Protein AF-A0A6I0S8C3-F1 (afdb_monomer_lite)

Organism: Bacteroides thetaiotaomicron (NCBI:txid818)

Structure (mmCIF, N/CA/C/O backbone):
data_AF-A0A6I0S8C3-F1
#
_entry.id   AF-A0A6I0S8C3-F1
#
loop_
_atom_site.group_PDB
_atom_site.id
_atom_site.type_symbol
_atom_site.label_atom_id
_atom_site.label_alt_id
_atom_site.label_comp_id
_atom_site.label_asym_id
_atom_site.label_entity_id
_atom_site.label_seq_id
_atom_site.pdbx_PDB_ins_code
_atom_site.Cartn_x
_atom_site.Cartn_y
_atom_site.Cartn_z
_atom_site.occupancy
_atom_site.B_iso_or_equiv
_atom_site.auth_seq_id
_atom_site.auth_comp_id
_atom_site.auth_asym_id
_atom_site.auth_atom_id
_atom_site.pdbx_PDB_model_num
ATOM 1 N N . MET A 1 1 ? 29.044 -16.103 15.264 1.00 44.50 1 MET A N 1
ATOM 2 C CA . MET A 1 1 ? 27.690 -15.509 15.148 1.00 44.50 1 MET A CA 1
ATOM 3 C C . MET A 1 1 ? 27.775 -14.274 14.256 1.00 44.50 1 MET A C 1
ATOM 5 O O . MET A 1 1 ? 28.373 -13.287 14.665 1.00 44.50 1 MET A O 1
ATOM 9 N N . GLY A 1 2 ? 27.283 -14.343 13.015 1.00 56.06 2 GLY A N 1
ATOM 10 C CA . GLY A 1 2 ? 27.339 -13.214 12.077 1.00 56.06 2 GLY A CA 1
ATOM 11 C C . GLY A 1 2 ? 26.470 -12.047 12.553 1.00 56.06 2 GLY A C 1
ATOM 12 O O . GLY A 1 2 ? 25.324 -12.250 12.956 1.00 56.06 2 GLY A O 1
ATOM 13 N N . LYS A 1 3 ? 27.010 -10.824 12.538 1.00 57.28 3 LYS A N 1
ATOM 14 C CA . LYS A 1 3 ? 26.254 -9.606 12.865 1.00 57.28 3 LYS A CA 1
ATOM 15 C C . LYS A 1 3 ? 25.121 -9.454 11.841 1.00 57.28 3 LYS A C 1
ATOM 17 O O . LYS A 1 3 ? 25.398 -9.210 10.669 1.00 57.28 3 LYS A O 1
ATOM 22 N N . LYS A 1 4 ? 23.858 -9.603 12.261 1.00 63.00 4 LYS A N 1
ATOM 23 C CA . LYS A 1 4 ? 22.693 -9.337 11.398 1.00 63.00 4 LYS A CA 1
ATOM 24 C C . LYS A 1 4 ? 22.781 -7.892 10.894 1.00 63.00 4 LYS A C 1
ATOM 26 O O . LYS A 1 4 ? 22.799 -6.958 11.697 1.00 63.00 4 LYS A O 1
ATOM 31 N N . LYS A 1 5 ? 22.878 -7.714 9.574 1.00 67.00 5 LYS A N 1
ATOM 32 C CA . LYS A 1 5 ? 22.869 -6.399 8.918 1.00 67.00 5 LYS A CA 1
ATOM 33 C C . LYS A 1 5 ? 21.549 -5.712 9.292 1.00 67.00 5 LYS A C 1
ATOM 35 O O . LYS A 1 5 ? 20.484 -6.283 9.071 1.00 67.00 5 LYS A O 1
ATOM 40 N N . LYS A 1 6 ? 21.604 -4.527 9.908 1.00 67.69 6 LYS A N 1
ATOM 41 C CA . LYS A 1 6 ? 20.388 -3.754 10.205 1.00 67.69 6 LYS A CA 1
ATOM 42 C C . LYS A 1 6 ? 19.740 -3.363 8.879 1.00 67.69 6 LYS A C 1
ATOM 44 O O . LYS A 1 6 ? 20.360 -2.656 8.090 1.00 67.69 6 LYS A O 1
ATOM 49 N N . ILE A 1 7 ? 18.511 -3.817 8.653 1.00 76.31 7 ILE A N 1
ATOM 50 C CA . ILE A 1 7 ? 17.696 -3.351 7.532 1.00 76.31 7 ILE A CA 1
ATOM 51 C C . ILE A 1 7 ? 17.305 -1.906 7.848 1.00 76.31 7 ILE A C 1
ATOM 53 O O . ILE A 1 7 ? 16.640 -1.641 8.850 1.00 76.31 7 ILE A O 1
ATOM 57 N N . LEU A 1 8 ? 17.783 -0.963 7.038 1.00 82.25 8 LEU A N 1
ATOM 58 C CA . LEU A 1 8 ? 17.437 0.445 7.180 1.00 82.25 8 LEU A CA 1
ATOM 59 C C . LEU A 1 8 ? 16.088 0.680 6.499 1.00 82.25 8 LEU A C 1
ATOM 61 O O . LEU A 1 8 ? 15.993 0.600 5.280 1.00 82.25 8 LEU A O 1
ATOM 65 N N . THR A 1 9 ? 15.052 0.979 7.277 1.00 82.50 9 THR A N 1
ATOM 66 C CA . THR A 1 9 ? 13.721 1.295 6.745 1.00 82.50 9 THR A CA 1
ATOM 67 C C . THR A 1 9 ? 13.500 2.807 6.687 1.00 82.50 9 THR A C 1
ATOM 69 O O . THR A 1 9 ? 14.032 3.575 7.497 1.00 82.50 9 THR A O 1
ATOM 72 N N . LYS A 1 10 ? 12.712 3.260 5.707 1.00 85.69 10 LYS A N 1
ATOM 73 C CA . LYS A 1 10 ? 12.250 4.649 5.581 1.00 85.69 10 LYS A CA 1
ATOM 74 C C . LYS A 1 10 ? 10.727 4.672 5.642 1.00 85.69 10 LYS A C 1
ATOM 76 O O . LYS A 1 10 ? 10.070 3.781 5.116 1.00 85.69 10 LYS A O 1
ATOM 81 N N . LYS A 1 11 ? 10.166 5.685 6.307 1.00 84.38 11 LYS A N 1
ATOM 82 C CA . LYS A 1 11 ? 8.713 5.872 6.396 1.00 84.38 11 LYS A CA 1
ATOM 83 C C . LYS A 1 11 ? 8.223 6.677 5.197 1.00 84.38 11 LYS A C 1
ATOM 85 O O . LYS A 1 11 ? 8.726 7.773 4.960 1.00 84.38 11 LYS A O 1
ATOM 90 N N . VAL A 1 12 ? 7.221 6.152 4.501 1.00 82.25 12 VAL A N 1
ATOM 91 C CA . VAL A 1 12 ? 6.476 6.858 3.453 1.00 82.25 12 VAL A CA 1
ATOM 92 C C . VAL A 1 12 ? 5.176 7.367 4.074 1.00 82.25 12 VAL A C 1
ATOM 94 O O . VAL A 1 12 ? 4.419 6.586 4.645 1.00 82.25 12 VAL A O 1
ATOM 97 N N . TYR A 1 13 ? 4.936 8.679 4.023 1.00 78.25 13 TYR A N 1
ATOM 98 C CA . TYR A 1 13 ? 3.740 9.302 4.598 1.00 78.25 13 TYR A CA 1
ATOM 99 C C . TYR A 1 13 ? 2.779 9.739 3.493 1.00 78.25 13 TYR A C 1
ATOM 101 O O . TYR A 1 13 ? 3.169 10.489 2.601 1.00 78.25 13 TYR A O 1
ATOM 109 N N . SER A 1 14 ? 1.510 9.343 3.609 1.00 81.06 14 SER A N 1
ATOM 110 C CA . SER A 1 14 ? 0.411 9.851 2.783 1.00 81.06 14 SER A CA 1
ATOM 111 C C . SER A 1 14 ? -0.636 10.538 3.662 1.00 81.06 14 SER A C 1
ATOM 113 O O . SER A 1 14 ? -0.874 10.122 4.797 1.00 81.06 14 SER A O 1
ATOM 115 N N . ARG A 1 15 ? -1.238 11.622 3.160 1.00 84.56 15 ARG A N 1
ATOM 116 C CA . ARG A 1 15 ? -2.323 12.335 3.847 1.00 84.56 15 ARG A CA 1
ATOM 117 C C . ARG A 1 15 ? -3.655 11.886 3.268 1.00 84.56 15 ARG A C 1
ATOM 119 O O . ARG A 1 15 ? -3.902 12.093 2.086 1.00 84.56 15 ARG A O 1
ATOM 126 N N . ILE A 1 16 ? -4.525 11.357 4.119 1.00 87.75 16 ILE A N 1
ATOM 127 C CA . ILE A 1 16 ? -5.893 10.984 3.755 1.00 87.75 16 ILE A CA 1
ATOM 128 C C . ILE A 1 16 ? -6.888 11.588 4.747 1.00 87.75 16 ILE A C 1
ATOM 130 O O . ILE A 1 16 ? -6.514 11.979 5.855 1.00 87.75 16 ILE A O 1
ATOM 134 N N . THR A 1 17 ? -8.151 11.706 4.341 1.00 89.38 17 THR A N 1
ATOM 135 C CA . THR A 1 17 ? -9.220 12.183 5.226 1.00 89.38 17 THR A CA 1
ATOM 136 C C . THR A 1 17 ? -9.523 11.145 6.317 1.00 89.38 17 THR A C 1
ATOM 138 O O . THR A 1 17 ? -9.315 9.949 6.092 1.00 89.38 17 THR A O 1
ATOM 141 N N . PRO A 1 18 ? -10.055 11.559 7.485 1.00 92.50 18 PRO A N 1
ATOM 142 C CA . PRO A 1 18 ? -10.475 10.620 8.530 1.00 92.50 18 PRO A CA 1
ATOM 143 C C . PRO A 1 18 ? -11.500 9.588 8.038 1.00 92.50 18 PRO A C 1
ATOM 145 O O . PRO A 1 18 ? -11.450 8.425 8.425 1.00 92.50 18 PRO A O 1
ATOM 148 N N . GLU A 1 19 ? -12.396 9.997 7.138 1.00 93.25 19 GLU A N 1
ATOM 149 C CA . GLU A 1 19 ? -13.382 9.114 6.513 1.00 93.25 19 GLU A CA 1
ATOM 150 C C . GLU A 1 19 ? -12.720 8.017 5.670 1.00 93.25 19 GLU A C 1
ATOM 152 O O . GLU A 1 19 ? -13.026 6.835 5.831 1.00 93.25 19 GLU A O 1
ATOM 157 N N . ASN A 1 20 ? -11.753 8.383 4.824 1.00 92.06 20 ASN A N 1
ATOM 158 C CA . ASN A 1 20 ? -11.012 7.411 4.023 1.00 92.06 20 ASN A CA 1
ATOM 159 C C . ASN A 1 20 ? -10.159 6.489 4.896 1.00 92.06 20 ASN A C 1
ATOM 161 O O . ASN A 1 20 ? -10.054 5.302 4.599 1.00 92.06 20 ASN A O 1
ATOM 165 N N . TYR A 1 21 ? -9.601 7.002 5.994 1.00 94.25 21 TYR A N 1
ATOM 166 C CA . TYR A 1 21 ? -8.881 6.170 6.954 1.00 94.25 21 TYR A CA 1
ATOM 167 C C . TYR A 1 21 ? -9.802 5.109 7.577 1.00 94.25 21 TYR A C 1
ATOM 169 O O . TYR A 1 21 ? -9.467 3.929 7.559 1.00 94.25 21 TYR A O 1
ATOM 177 N N . LYS A 1 22 ? -11.011 5.487 8.013 1.00 96.06 22 LYS A N 1
ATOM 178 C CA . LYS A 1 22 ? -11.998 4.540 8.559 1.00 96.06 22 LYS A CA 1
ATOM 179 C C . LYS A 1 22 ? -12.439 3.485 7.533 1.00 96.06 22 LYS A C 1
ATOM 181 O O . LYS A 1 22 ? -12.642 2.316 7.869 1.00 96.06 22 LYS A O 1
ATOM 186 N N . ARG A 1 23 ? -12.562 3.878 6.259 1.00 95.94 23 ARG A N 1
ATOM 187 C CA . ARG A 1 23 ? -12.809 2.935 5.155 1.00 95.94 23 ARG A CA 1
ATOM 188 C C . ARG A 1 23 ? -11.659 1.937 5.011 1.00 95.94 23 ARG A C 1
ATOM 190 O O . ARG A 1 23 ? -11.922 0.745 4.880 1.00 95.94 23 ARG A O 1
ATOM 197 N N . LEU A 1 24 ? -10.408 2.397 5.087 1.00 94.75 24 LEU A N 1
ATOM 198 C CA . LEU A 1 24 ? -9.233 1.521 5.045 1.00 94.75 24 LEU A CA 1
ATOM 199 C C . LEU A 1 24 ? -9.169 0.571 6.240 1.00 94.75 24 LEU A C 1
ATOM 201 O O . LEU A 1 24 ? -8.823 -0.585 6.042 1.00 94.75 24 LEU A O 1
ATOM 205 N N . GLU A 1 25 ? -9.539 1.004 7.446 1.00 95.81 25 GLU A N 1
ATOM 206 C CA . GLU A 1 25 ? -9.615 0.109 8.612 1.00 95.81 25 GLU A CA 1
ATOM 207 C C . GLU A 1 25 ? -10.630 -1.017 8.393 1.00 95.81 25 GLU A C 1
ATOM 209 O O . GLU A 1 25 ? -10.335 -2.183 8.638 1.00 95.81 25 GLU A O 1
ATOM 214 N N . THR A 1 26 ? -11.802 -0.684 7.846 1.00 96.62 26 THR A N 1
ATOM 215 C CA . THR A 1 26 ? -12.840 -1.678 7.530 1.00 96.62 26 THR A CA 1
ATOM 216 C C . THR A 1 26 ? -12.347 -2.692 6.493 1.00 96.62 26 THR A C 1
ATOM 218 O O . THR A 1 26 ? -12.576 -3.894 6.627 1.00 96.62 26 THR A O 1
ATOM 221 N N . ILE A 1 27 ? -11.643 -2.216 5.461 1.00 95.25 27 ILE A N 1
ATOM 222 C CA . ILE A 1 27 ? -11.019 -3.060 4.433 1.00 95.25 27 ILE A CA 1
ATOM 223 C C . ILE A 1 27 ? -9.925 -3.933 5.057 1.00 95.25 27 ILE A C 1
ATOM 225 O O . ILE A 1 27 ? -9.898 -5.134 4.799 1.00 95.25 27 ILE A O 1
ATOM 229 N N . ALA A 1 28 ? -9.071 -3.364 5.911 1.00 94.31 28 ALA A N 1
ATOM 230 C CA . ALA A 1 28 ? -8.000 -4.089 6.584 1.00 94.31 28 ALA A CA 1
ATOM 231 C C . ALA A 1 28 ? -8.555 -5.292 7.350 1.00 94.31 28 ALA A C 1
ATOM 233 O O . ALA A 1 28 ? -8.138 -6.421 7.106 1.00 94.31 28 ALA A O 1
ATOM 234 N N . SER A 1 29 ? -9.576 -5.069 8.183 1.00 94.81 29 SER A N 1
ATOM 235 C CA . SER A 1 29 ? -10.235 -6.144 8.927 1.00 94.81 29 SER A CA 1
ATOM 236 C C . SER A 1 29 ? -10.914 -7.166 8.015 1.00 94.81 29 SER A C 1
ATOM 238 O O . SER A 1 29 ? -10.822 -8.361 8.276 1.00 94.81 29 SER A O 1
ATOM 240 N N . LYS A 1 30 ? -11.571 -6.724 6.933 1.00 96.31 30 LYS A N 1
ATOM 241 C CA . LYS A 1 30 ? -12.273 -7.620 5.999 1.00 96.31 30 LYS A CA 1
ATOM 242 C C . LYS A 1 30 ? -11.329 -8.598 5.291 1.00 96.31 30 LYS A C 1
ATOM 244 O O . LYS A 1 30 ? -11.709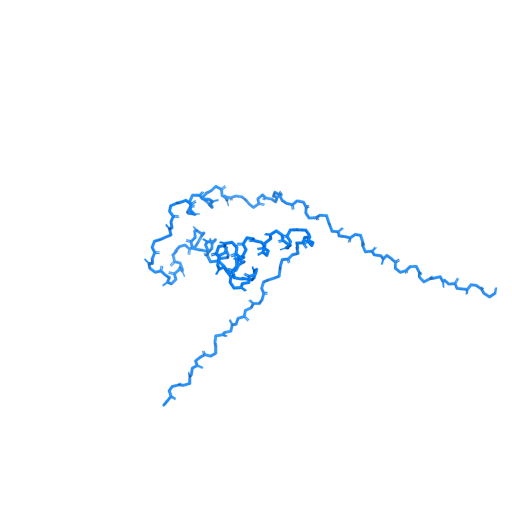 -9.745 5.082 1.00 96.31 30 LYS A O 1
ATOM 249 N N . TYR A 1 31 ? -10.140 -8.143 4.903 1.00 93.62 31 TYR A N 1
ATOM 250 C CA . TYR A 1 31 ? -9.177 -8.937 4.130 1.00 93.62 31 TYR A CA 1
ATOM 251 C C . TYR A 1 31 ? -8.028 -9.507 4.977 1.00 93.62 31 TYR A C 1
ATOM 253 O O . TYR A 1 31 ? -7.114 -10.112 4.429 1.00 93.62 31 TYR A O 1
ATOM 261 N N . GLY A 1 32 ? -8.077 -9.346 6.303 1.00 92.12 32 GLY A N 1
ATOM 262 C CA . GLY A 1 32 ? -7.105 -9.946 7.221 1.00 92.12 32 GLY A CA 1
ATOM 263 C C . GLY A 1 32 ? -5.764 -9.214 7.317 1.00 92.12 32 GLY A C 1
ATOM 264 O O . GLY A 1 32 ? -4.785 -9.810 7.753 1.00 92.12 32 GLY A O 1
ATOM 265 N N . PHE A 1 33 ? -5.705 -7.934 6.946 1.00 93.12 33 PHE A N 1
ATOM 266 C CA . PHE A 1 33 ? -4.528 -7.104 7.193 1.00 93.12 33 PHE A CA 1
ATOM 267 C C . PHE A 1 33 ? -4.437 -6.731 8.676 1.00 93.12 33 PHE A C 1
ATOM 269 O O . PHE A 1 33 ? -5.422 -6.336 9.302 1.00 93.12 33 PHE A O 1
ATOM 276 N N . ASN A 1 34 ? -3.226 -6.764 9.223 1.00 90.50 34 ASN A N 1
ATOM 277 C CA . ASN A 1 34 ? -2.933 -6.393 10.604 1.00 90.50 34 ASN A CA 1
ATOM 278 C C . ASN A 1 34 ? -3.072 -4.883 10.836 1.00 90.50 34 ASN A C 1
ATOM 280 O O . ASN A 1 34 ? -3.290 -4.437 11.962 1.00 90.50 34 ASN A O 1
ATOM 284 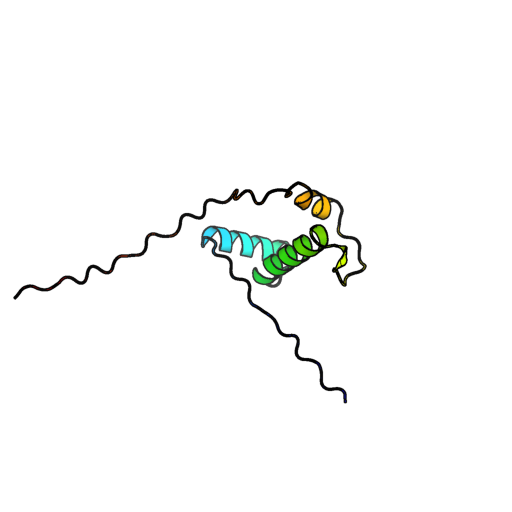N N . SER A 1 35 ? -2.892 -4.070 9.788 1.00 91.12 35 SER A N 1
ATOM 285 C CA . SER A 1 35 ? -3.020 -2.614 9.875 1.00 91.12 35 SER A CA 1
ATOM 286 C C . SER A 1 35 ? -3.226 -1.949 8.514 1.00 91.12 35 SER A C 1
ATOM 288 O O . SER A 1 35 ? -2.889 -2.503 7.470 1.00 91.12 35 SER A O 1
ATOM 290 N N . VAL A 1 36 ? -3.670 -0.688 8.531 1.00 91.50 36 VAL A N 1
ATOM 291 C CA . VAL A 1 36 ? -3.696 0.178 7.337 1.00 91.50 36 VAL A CA 1
ATOM 292 C C . VAL A 1 36 ? -2.296 0.342 6.725 1.00 91.50 36 VAL A C 1
ATOM 294 O O . VAL A 1 36 ? -2.161 0.476 5.511 1.00 91.50 36 VAL A O 1
ATOM 297 N N . TYR A 1 37 ? -1.237 0.286 7.540 1.00 89.19 37 TYR A N 1
ATOM 298 C CA . TYR A 1 37 ? 0.141 0.354 7.048 1.00 89.19 37 TYR A CA 1
ATOM 299 C C . TYR A 1 37 ? 0.504 -0.835 6.157 1.00 89.19 37 TYR A C 1
ATOM 301 O O . TYR A 1 37 ? 1.234 -0.648 5.189 1.00 89.19 37 TYR A O 1
ATOM 309 N N . GLU A 1 38 ? -0.018 -2.026 6.449 1.00 89.00 38 GLU A N 1
ATOM 310 C CA . GLU A 1 38 ? 0.246 -3.233 5.661 1.00 89.00 38 GLU A CA 1
ATOM 311 C C . GLU A 1 38 ? -0.397 -3.144 4.273 1.00 89.00 38 GLU A C 1
ATOM 313 O O . GLU A 1 38 ? 0.222 -3.526 3.285 1.00 89.00 38 GLU A O 1
ATOM 318 N N . ILE A 1 39 ? -1.579 -2.524 4.178 1.00 90.88 39 ILE A N 1
ATOM 319 C CA . ILE A 1 39 ? -2.205 -2.196 2.889 1.00 90.88 39 ILE A CA 1
ATOM 320 C C . ILE A 1 39 ? -1.290 -1.268 2.084 1.00 90.88 39 ILE A C 1
ATOM 322 O O . ILE A 1 39 ? -1.008 -1.528 0.919 1.00 90.88 39 ILE A O 1
ATOM 326 N N . VAL A 1 40 ? -0.788 -0.192 2.700 1.00 89.50 40 VAL A N 1
ATOM 327 C CA . VAL A 1 40 ? 0.104 0.760 2.017 1.00 89.50 40 VAL A CA 1
ATOM 328 C C . VAL A 1 40 ? 1.407 0.087 1.583 1.00 89.50 40 VAL A C 1
ATOM 330 O O . VAL A 1 40 ? 1.867 0.323 0.470 1.00 89.50 40 VAL A O 1
ATOM 333 N N . GLN A 1 41 ? 1.991 -0.767 2.427 1.00 87.69 41 GLN A N 1
ATOM 334 C CA . GLN A 1 41 ? 3.171 -1.553 2.067 1.00 87.69 41 GLN A CA 1
ATOM 335 C C . GLN A 1 41 ? 2.875 -2.471 0.881 1.00 87.69 41 GLN A C 1
ATOM 337 O O . GLN A 1 41 ? 3.614 -2.430 -0.096 1.00 87.69 41 GLN A O 1
ATOM 342 N N . SER A 1 42 ? 1.779 -3.230 0.925 1.00 88.50 42 SER A N 1
ATOM 343 C CA . SER A 1 42 ? 1.362 -4.116 -0.164 1.00 88.50 42 SER A CA 1
ATOM 344 C C . SER A 1 42 ? 1.198 -3.359 -1.485 1.00 88.50 42 SER A C 1
ATOM 346 O O . SER A 1 42 ? 1.740 -3.794 -2.497 1.00 88.50 42 SER A O 1
ATOM 348 N N . LEU A 1 43 ? 0.558 -2.185 -1.468 1.00 88.44 43 LEU A N 1
ATOM 349 C CA . LEU A 1 43 ? 0.406 -1.338 -2.655 1.00 88.44 43 LEU A CA 1
ATOM 350 C C . LEU A 1 43 ? 1.751 -0.838 -3.198 1.00 88.44 43 LEU A C 1
ATOM 352 O O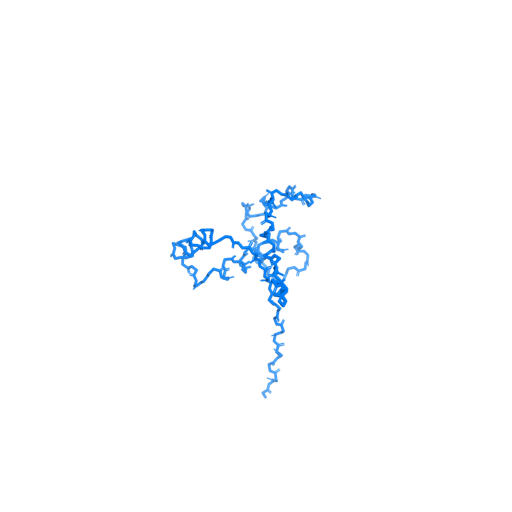 . LEU A 1 43 ? 1.965 -0.880 -4.404 1.00 88.44 43 LEU A O 1
ATOM 356 N N . ILE A 1 44 ? 2.664 -0.394 -2.325 1.00 88.81 44 ILE A N 1
ATOM 357 C CA . ILE A 1 44 ? 4.015 0.032 -2.730 1.00 88.81 44 ILE A CA 1
ATOM 358 C C . ILE A 1 44 ? 4.778 -1.137 -3.355 1.00 88.81 44 ILE A C 1
ATOM 360 O O . ILE A 1 44 ? 5.412 -0.959 -4.389 1.00 88.81 44 ILE A O 1
ATOM 364 N N . HIS A 1 45 ? 4.706 -2.325 -2.749 1.00 87.06 45 HIS A N 1
ATOM 365 C CA . HIS A 1 45 ? 5.328 -3.525 -3.295 1.00 87.06 45 HIS A CA 1
ATOM 366 C C . HIS A 1 45 ? 4.741 -3.856 -4.668 1.00 87.06 45 HIS A C 1
ATOM 368 O O . HIS A 1 45 ? 5.495 -3.930 -5.626 1.00 87.06 45 HIS A O 1
ATOM 374 N N . CYS A 1 46 ? 3.417 -3.960 -4.804 1.00 87.44 46 CYS A N 1
ATOM 375 C CA . CYS A 1 46 ? 2.774 -4.240 -6.092 1.00 87.44 46 CYS A CA 1
ATOM 376 C C . CYS A 1 46 ? 3.174 -3.229 -7.175 1.00 87.44 46 CYS A C 1
ATOM 378 O O . CYS A 1 46 ? 3.503 -3.631 -8.285 1.00 87.44 46 CYS A O 1
ATOM 380 N N . PHE A 1 47 ? 3.202 -1.937 -6.832 1.00 87.38 47 PHE A N 1
ATOM 381 C CA . PHE A 1 47 ? 3.613 -0.882 -7.752 1.00 87.38 47 PHE A CA 1
ATOM 382 C C . PHE A 1 47 ? 5.057 -1.067 -8.230 1.00 87.38 47 PHE A C 1
ATOM 384 O O . PHE A 1 47 ? 5.286 -1.087 -9.431 1.00 87.38 47 PHE A O 1
ATOM 391 N N . LEU A 1 48 ? 6.014 -1.266 -7.313 1.00 87.06 48 LEU A N 1
ATOM 392 C CA . LEU A 1 48 ? 7.424 -1.472 -7.671 1.00 87.06 48 LEU A CA 1
ATOM 393 C C . LEU A 1 48 ? 7.619 -2.707 -8.553 1.00 87.0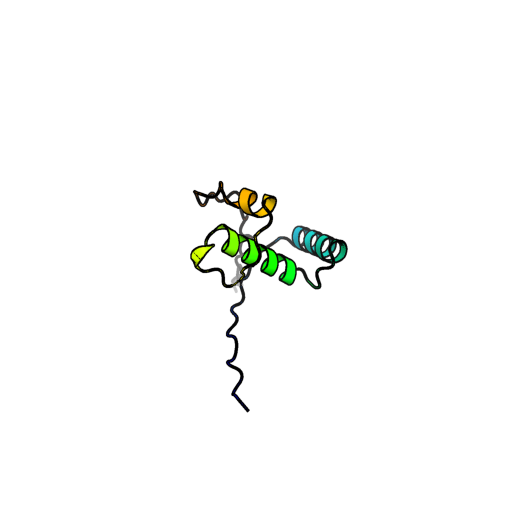6 48 LEU A C 1
ATOM 395 O O . LEU A 1 48 ? 8.369 -2.648 -9.518 1.00 87.06 48 LEU A O 1
ATOM 399 N N . ARG A 1 49 ? 6.914 -3.800 -8.247 1.00 85.50 49 ARG A N 1
ATOM 400 C CA . ARG A 1 49 ? 6.994 -5.050 -9.012 1.00 85.50 49 ARG A CA 1
ATOM 401 C C . ARG A 1 49 ? 6.459 -4.900 -10.437 1.00 85.50 49 ARG A C 1
ATOM 403 O O . ARG A 1 49 ? 6.996 -5.515 -11.348 1.00 85.50 49 ARG A O 1
ATOM 410 N N . ALA A 1 50 ? 5.419 -4.088 -10.624 1.00 84.25 50 ALA A N 1
ATOM 411 C CA . ALA A 1 50 ? 4.868 -3.800 -11.945 1.00 84.25 50 ALA A CA 1
ATOM 412 C C . ALA A 1 50 ? 5.713 -2.772 -12.721 1.00 84.25 50 ALA A C 1
ATOM 414 O O . ALA A 1 50 ? 5.899 -2.915 -13.923 1.00 84.25 50 ALA A O 1
ATOM 415 N N . SER A 1 51 ? 6.237 -1.738 -12.050 1.00 84.62 51 SER A N 1
ATOM 416 C CA . SER A 1 51 ? 6.949 -0.630 -12.704 1.00 84.62 51 SER A CA 1
ATOM 417 C C . SER A 1 51 ? 8.447 -0.865 -12.914 1.00 84.62 51 SER A C 1
ATOM 419 O O . SER A 1 51 ? 9.051 -0.211 -13.758 1.00 84.62 51 SER A O 1
ATOM 421 N N . ASP A 1 52 ? 9.064 -1.721 -12.097 1.00 85.25 52 ASP A N 1
ATOM 422 C CA . ASP A 1 52 ? 10.506 -1.993 -12.087 1.00 85.25 52 ASP A CA 1
ATOM 423 C C . ASP A 1 52 ? 10.791 -3.497 -11.869 1.00 85.25 52 ASP A C 1
ATOM 425 O O . ASP A 1 52 ? 11.405 -3.891 -10.871 1.00 85.25 52 ASP A O 1
ATOM 429 N N . PRO A 1 53 ? 10.316 -4.371 -12.779 1.00 83.88 53 PRO A N 1
ATOM 430 C CA . PRO A 1 53 ? 10.444 -5.819 -12.624 1.00 83.88 53 PRO A CA 1
ATOM 431 C C . PRO A 1 53 ? 11.900 -6.308 -12.689 1.00 83.88 53 PRO A C 1
ATOM 433 O O . PRO A 1 53 ? 12.226 -7.332 -12.096 1.00 83.88 53 PRO A O 1
ATOM 436 N N . GLU A 1 54 ? 12.797 -5.586 -13.373 1.00 84.56 54 GLU A N 1
ATOM 437 C CA . GLU A 1 54 ? 14.210 -5.975 -13.523 1.00 84.56 54 GLU A CA 1
ATOM 438 C C . GLU A 1 54 ? 14.988 -5.933 -12.198 1.00 84.56 54 GLU A C 1
ATOM 440 O O . GLU A 1 54 ? 15.951 -6.682 -12.019 1.00 84.56 54 GLU A O 1
ATOM 445 N N . ASN A 1 55 ? 14.569 -5.074 -11.263 1.00 84.00 55 ASN A N 1
ATOM 446 C CA . ASN A 1 55 ? 15.207 -4.901 -9.958 1.00 84.00 55 ASN A CA 1
ATOM 447 C C . ASN A 1 55 ? 14.441 -5.585 -8.809 1.00 84.00 55 ASN A C 1
ATOM 449 O O . ASN A 1 55 ? 14.827 -5.433 -7.643 1.00 84.00 55 ASN A O 1
ATOM 453 N N . ASP A 1 56 ? 13.373 -6.336 -9.100 1.00 82.81 56 ASP A N 1
ATOM 454 C CA . ASP A 1 56 ? 12.586 -7.039 -8.086 1.00 82.81 56 ASP A CA 1
ATOM 455 C C . ASP A 1 56 ? 13.322 -8.301 -7.582 1.00 82.81 56 ASP A C 1
ATOM 457 O O . ASP A 1 56 ? 13.609 -9.216 -8.356 1.00 82.81 56 ASP A O 1
ATOM 461 N N . PRO A 1 57 ? 13.638 -8.407 -6.276 1.00 79.62 57 PRO A N 1
ATOM 462 C CA . PRO A 1 57 ? 14.249 -9.610 -5.715 1.00 79.62 57 PRO A CA 1
ATOM 463 C C . PRO A 1 57 ? 13.281 -10.802 -5.598 1.00 79.62 57 PRO A C 1
ATOM 465 O O . PRO A 1 57 ? 13.734 -11.902 -5.268 1.00 79.62 57 PRO A O 1
ATOM 468 N N . GLN A 1 58 ? 11.967 -10.612 -5.781 1.00 78.06 58 GLN A N 1
ATOM 469 C CA . GLN A 1 58 ? 10.984 -11.696 -5.721 1.00 78.06 58 GLN A CA 1
ATOM 470 C C . GLN A 1 58 ? 10.858 -12.423 -7.064 1.00 78.06 58 GLN A C 1
ATOM 472 O O . GLN A 1 58 ? 10.623 -11.822 -8.102 1.00 78.06 58 GLN A O 1
ATOM 477 N N . THR A 1 59 ? 10.943 -13.753 -7.024 1.00 68.88 59 THR A N 1
ATOM 478 C CA . THR A 1 59 ? 10.805 -14.626 -8.203 1.00 68.88 59 THR A CA 1
ATOM 479 C C . THR A 1 59 ? 9.372 -15.082 -8.482 1.00 68.88 59 THR A C 1
ATOM 481 O O . THR A 1 59 ? 9.115 -15.696 -9.515 1.00 68.88 59 THR A O 1
ATOM 484 N N . GLU A 1 60 ? 8.439 -14.836 -7.561 1.00 78.44 60 GLU A N 1
ATOM 485 C CA . GLU A 1 60 ? 7.020 -15.155 -7.750 1.00 78.44 60 GLU A CA 1
ATOM 486 C C . GLU A 1 60 ? 6.432 -14.272 -8.854 1.00 78.44 60 GLU A C 1
ATOM 488 O O . GLU A 1 60 ? 6.779 -13.106 -8.930 1.00 78.44 60 GLU A O 1
ATOM 493 N N . VAL A 1 61 ? 5.537 -14.770 -9.704 1.00 73.75 61 VAL A N 1
ATOM 494 C CA . VAL A 1 61 ? 4.935 -13.944 -10.767 1.00 73.75 61 VAL A CA 1
ATOM 495 C C . VAL A 1 61 ? 3.860 -13.033 -10.163 1.00 73.75 61 VAL A C 1
ATOM 497 O O . VAL A 1 61 ? 3.075 -13.471 -9.322 1.00 73.75 61 VAL A O 1
ATOM 500 N N . LEU A 1 62 ? 3.833 -11.753 -10.548 1.00 77.19 62 LEU A N 1
ATOM 501 C CA . LEU A 1 62 ? 2.776 -10.833 -10.123 1.00 77.19 62 LEU A CA 1
ATOM 502 C C . LEU A 1 62 ? 1.441 -11.266 -10.764 1.00 77.19 62 LEU A C 1
ATOM 504 O O . LEU A 1 62 ? 1.431 -11.609 -11.945 1.00 77.19 62 LEU A O 1
ATOM 508 N N . PRO A 1 63 ? 0.310 -11.280 -10.036 1.00 82.56 63 PRO A N 1
ATOM 509 C CA . PRO A 1 63 ? -0.978 -11.604 -10.642 1.00 82.56 63 PRO A CA 1
ATOM 510 C C . PRO A 1 63 ? -1.298 -10.666 -11.814 1.00 82.56 63 PRO A C 1
ATOM 512 O O . PRO A 1 63 ? -1.150 -9.450 -11.678 1.00 82.56 63 PRO A O 1
ATOM 515 N N . TYR A 1 64 ? -1.783 -11.226 -12.926 1.00 77.62 64 TYR A N 1
ATOM 516 C CA . TYR A 1 64 ? -2.055 -10.500 -14.176 1.00 77.62 64 TYR A CA 1
ATOM 517 C C . TYR A 1 64 ? -2.929 -9.250 -13.984 1.00 77.62 64 TYR A C 1
ATOM 519 O O . TYR A 1 64 ? -2.658 -8.204 -14.569 1.00 77.62 64 TYR A O 1
ATOM 527 N N . ASP A 1 65 ? -3.939 -9.326 -13.111 1.00 78.00 65 ASP A N 1
ATOM 528 C CA . ASP A 1 65 ? -4.819 -8.191 -12.812 1.00 78.00 65 ASP A CA 1
ATOM 529 C C . ASP A 1 65 ? -4.042 -7.001 -12.230 1.00 78.00 65 ASP A C 1
ATOM 531 O O . ASP A 1 65 ? -4.306 -5.852 -12.572 1.00 78.00 65 ASP A O 1
ATOM 535 N N . ILE A 1 66 ? -3.054 -7.270 -11.373 1.00 78.62 66 ILE A N 1
ATOM 536 C CA . ILE A 1 66 ? -2.222 -6.239 -10.743 1.00 78.62 66 ILE A CA 1
ATOM 537 C C . ILE A 1 66 ? -1.216 -5.678 -11.747 1.00 78.62 66 ILE A C 1
ATOM 539 O O . ILE A 1 66 ? -0.991 -4.474 -11.763 1.00 78.62 66 ILE A O 1
ATOM 543 N N . GLU A 1 67 ? -0.642 -6.525 -12.599 1.00 76.25 67 GLU A N 1
ATOM 544 C CA . GLU A 1 67 ? 0.241 -6.095 -13.690 1.00 76.25 67 GLU A CA 1
ATOM 545 C C . GLU A 1 67 ? -0.491 -5.128 -14.638 1.00 76.25 67 GLU A C 1
ATOM 547 O O . GLU A 1 67 ? -0.024 -4.018 -14.896 1.00 76.25 67 GLU A O 1
ATOM 552 N N . CYS A 1 68 ? -1.706 -5.485 -15.062 1.00 78.44 68 CYS A N 1
ATOM 553 C CA . CYS A 1 68 ? -2.511 -4.647 -15.948 1.00 78.44 68 CYS A CA 1
ATOM 554 C C . CYS A 1 68 ? -2.936 -3.317 -15.313 1.00 78.44 68 CYS A C 1
ATOM 556 O O . CYS A 1 68 ? -3.021 -2.320 -16.025 1.00 78.44 68 CYS A O 1
ATOM 558 N N . MET A 1 69 ? -3.159 -3.267 -13.993 1.00 75.12 69 MET A N 1
ATOM 559 C CA . MET A 1 69 ? -3.549 -2.034 -13.292 1.00 75.12 69 MET A CA 1
ATOM 560 C C . MET A 1 69 ? -2.535 -0.891 -13.438 1.00 75.12 69 MET A C 1
ATOM 562 O O . MET A 1 69 ? -2.923 0.270 -13.314 1.00 75.12 69 MET A O 1
ATOM 566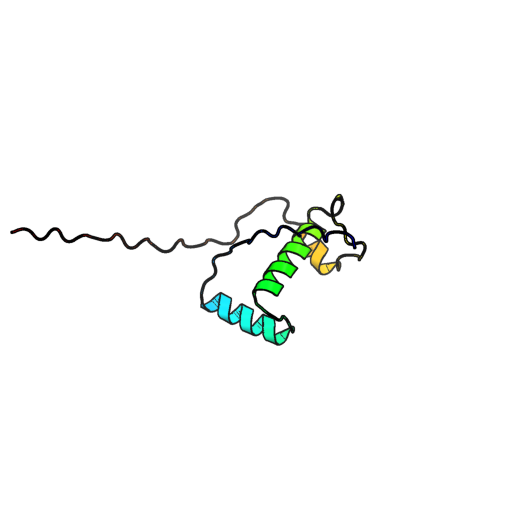 N N . PHE A 1 70 ? -1.255 -1.199 -13.667 1.00 73.06 70 PHE A N 1
ATOM 567 C CA . PHE A 1 70 ? -0.192 -0.193 -13.745 1.00 73.06 70 PHE A CA 1
ATOM 568 C C . PHE A 1 70 ? 0.376 0.001 -15.163 1.00 73.06 70 PHE A C 1
ATOM 570 O O . PHE A 1 70 ? 1.119 0.957 -15.375 1.00 73.06 70 PHE A O 1
ATOM 577 N N . ASN A 1 71 ? -0.014 -0.831 -16.139 1.00 67.75 71 ASN A N 1
ATOM 578 C CA . ASN A 1 71 ? 0.485 -0.774 -17.522 1.00 67.75 71 ASN A CA 1
ATOM 579 C C . ASN A 1 71 ? 0.129 0.526 -18.268 1.00 67.75 71 ASN A C 1
ATOM 581 O O . ASN A 1 71 ? 0.854 0.927 -19.175 1.00 67.75 71 ASN A O 1
ATOM 585 N N . GLU A 1 72 ? -0.960 1.201 -17.892 1.00 65.00 72 GLU A N 1
ATOM 586 C CA . GLU A 1 72 ? -1.424 2.433 -18.552 1.00 65.00 72 GLU A CA 1
ATOM 587 C C . GLU A 1 72 ? -0.866 3.725 -17.918 1.00 65.00 72 GLU A C 1
ATOM 589 O O . GLU A 1 72 ? -1.106 4.818 -18.425 1.00 65.00 72 GLU A O 1
ATOM 594 N N . LEU A 1 73 ? -0.080 3.639 -16.836 1.00 60.41 73 LEU A N 1
ATOM 595 C CA . LEU A 1 73 ? 0.478 4.805 -16.130 1.00 60.41 73 LEU A CA 1
ATOM 596 C C . LEU A 1 73 ? 1.750 5.361 -16.799 1.00 60.41 73 LEU A C 1
ATOM 598 O O . LEU A 1 73 ? 2.723 5.691 -16.117 1.00 60.41 73 LEU A O 1
ATOM 602 N N . SER A 1 74 ? 1.767 5.478 -18.133 1.00 57.12 74 SER A N 1
ATOM 603 C CA . SER A 1 74 ? 2.915 6.050 -18.857 1.00 57.12 74 SER A CA 1
ATOM 604 C C . SER A 1 74 ? 3.130 7.536 -18.550 1.00 57.12 74 SER A C 1
ATOM 606 O O . SER A 1 74 ? 4.219 8.061 -18.776 1.00 57.12 74 SER A O 1
ATOM 608 N N . GLU A 1 75 ? 2.116 8.219 -18.010 1.00 59.47 75 GLU A N 1
ATOM 609 C CA . GLU A 1 75 ? 2.178 9.621 -17.611 1.00 59.47 75 GLU A CA 1
ATOM 610 C C . GLU A 1 75 ? 1.700 9.796 -16.164 1.00 59.47 75 GLU A C 1
ATOM 612 O O . GLU A 1 75 ? 0.714 9.204 -15.727 1.00 59.47 75 GLU A O 1
ATOM 617 N N . ALA A 1 76 ? 2.414 10.619 -15.391 1.00 57.09 76 ALA A N 1
ATOM 618 C CA . ALA A 1 76 ? 2.072 10.928 -14.005 1.00 57.09 76 ALA A CA 1
ATOM 619 C C . ALA A 1 76 ? 0.869 11.887 -13.935 1.00 57.09 76 ALA A C 1
ATOM 621 O O . ALA A 1 76 ? 0.996 13.037 -13.503 1.00 57.09 76 ALA A O 1
ATOM 622 N N . GLU A 1 77 ? -0.305 11.435 -14.368 1.00 58.56 77 GLU A N 1
ATOM 623 C CA . GLU A 1 77 ? -1.528 12.221 -14.290 1.00 58.56 77 GLU A CA 1
ATOM 624 C C . GLU A 1 77 ? -2.064 12.221 -12.847 1.00 58.56 77 GLU A C 1
ATOM 626 O O . GLU A 1 77 ? -2.377 11.198 -12.231 1.00 58.56 77 GLU A O 1
ATOM 631 N N . LYS A 1 78 ? -2.124 13.409 -12.238 1.00 55.47 78 LYS A N 1
ATOM 632 C CA . LYS A 1 78 ? -2.647 13.590 -10.877 1.00 55.47 78 LYS A CA 1
ATOM 633 C C . LYS A 1 78 ? -4.175 13.524 -10.899 1.00 55.47 78 LYS A C 1
ATOM 635 O O . LYS A 1 78 ? -4.840 14.552 -10.894 1.00 55.47 78 LYS A O 1
ATOM 640 N N . HIS A 1 79 ? -4.741 12.326 -10.812 1.00 57.62 79 HIS A N 1
ATOM 641 C CA . HIS A 1 79 ? -6.197 12.150 -10.702 1.00 57.62 79 HIS A CA 1
ATOM 642 C C . HIS A 1 79 ? -6.775 12.458 -9.305 1.00 57.62 79 HIS A C 1
ATOM 644 O O . HIS A 1 79 ? -7.966 12.268 -9.068 1.00 57.62 79 HIS A O 1
ATOM 650 N N . VAL A 1 80 ? -5.956 12.925 -8.350 1.00 58.22 80 VAL A N 1
ATOM 651 C CA . VAL A 1 80 ? -6.401 13.249 -6.985 1.00 58.22 80 VAL A CA 1
ATOM 652 C C . VAL A 1 80 ? -6.069 14.700 -6.648 1.00 58.22 80 VAL A C 1
ATOM 654 O O . VAL A 1 80 ? -4.938 15.039 -6.282 1.00 58.22 80 VAL A O 1
ATOM 657 N N . GLU A 1 81 ? -7.079 15.566 -6.713 1.00 58.06 81 GLU A N 1
ATOM 658 C CA . GLU A 1 81 ? -7.000 16.921 -6.171 1.00 58.06 81 GLU A CA 1
ATOM 659 C C . GLU A 1 81 ? -7.015 16.871 -4.639 1.00 58.06 81 GLU A C 1
ATOM 661 O O . GLU A 1 81 ? -8.055 16.822 -3.981 1.00 58.06 81 GLU A O 1
ATOM 666 N N . PHE A 1 82 ? -5.830 16.882 -4.029 1.00 59.03 82 PHE A N 1
ATOM 667 C CA . PHE A 1 82 ? -5.740 17.072 -2.587 1.00 59.03 82 PHE A CA 1
ATOM 668 C C . PHE A 1 82 ? -5.970 18.548 -2.249 1.00 59.03 82 PHE A C 1
ATOM 670 O O . PHE A 1 82 ? -5.057 19.374 -2.355 1.00 59.03 82 PHE A O 1
ATOM 677 N N . ASN A 1 83 ? -7.177 18.876 -1.783 1.00 63.91 83 ASN A N 1
ATOM 678 C CA . ASN A 1 83 ? -7.470 20.177 -1.192 1.00 63.91 83 ASN A CA 1
ATOM 679 C C . ASN A 1 83 ? -6.609 20.376 0.063 1.00 63.91 83 ASN A C 1
ATOM 681 O O . ASN A 1 83 ? -6.909 19.863 1.143 1.00 63.91 83 ASN A O 1
ATOM 685 N N . LYS A 1 84 ? -5.502 21.118 -0.077 1.00 60.81 84 LYS A N 1
ATOM 686 C CA . LYS A 1 84 ? -4.638 21.468 1.055 1.00 60.81 84 LYS A CA 1
ATOM 687 C C . LYS A 1 84 ? -5.488 22.226 2.085 1.00 60.81 84 LYS A C 1
ATOM 689 O O . LYS A 1 84 ? -6.040 23.271 1.735 1.00 60.81 84 LYS A O 1
ATOM 694 N N . PRO A 1 85 ? -5.592 21.759 3.343 1.00 64.19 85 PRO A N 1
ATOM 695 C CA . PRO A 1 85 ? -6.364 22.475 4.351 1.00 64.19 85 PRO A CA 1
ATOM 696 C C . PRO A 1 85 ? -5.821 23.901 4.501 1.00 64.19 85 PRO A C 1
ATOM 698 O O . PRO A 1 85 ? -4.607 24.092 4.640 1.00 64.19 85 PRO A O 1
ATOM 701 N N . LYS A 1 86 ? -6.712 24.906 4.448 1.00 66.62 86 LYS A N 1
ATOM 702 C CA . LYS A 1 86 ? -6.345 26.314 4.655 1.00 66.62 86 LYS A CA 1
ATOM 703 C C . LYS A 1 86 ? -5.631 26.430 6.001 1.00 66.62 86 LYS A C 1
ATOM 705 O O . LYS A 1 86 ? -6.190 26.087 7.042 1.00 66.62 86 LYS A O 1
ATOM 710 N N . ARG A 1 87 ? -4.382 26.903 5.980 1.00 63.75 87 ARG A N 1
ATOM 711 C CA . ARG A 1 87 ? -3.650 27.245 7.204 1.00 63.75 87 ARG A CA 1
ATOM 712 C C . ARG A 1 87 ? -4.487 28.269 7.971 1.00 63.75 87 ARG A C 1
ATOM 714 O O . ARG A 1 87 ? -4.849 29.296 7.404 1.00 63.75 87 ARG A O 1
ATOM 721 N N . ARG A 1 88 ? -4.794 28.008 9.246 1.00 61.69 88 ARG A N 1
ATOM 722 C CA . ARG A 1 88 ? -5.289 29.063 10.138 1.00 61.69 88 ARG A CA 1
ATOM 723 C C . ARG A 1 88 ? -4.177 30.106 10.241 1.00 61.69 88 ARG A C 1
ATOM 725 O O . ARG A 1 88 ? -3.135 29.825 10.828 1.00 61.69 88 ARG A O 1
ATOM 732 N N . CYS A 1 89 ? -4.375 31.279 9.645 1.00 54.75 89 CYS A N 1
ATOM 733 C CA . CYS A 1 89 ? -3.580 32.449 9.986 1.00 54.75 89 CYS A CA 1
ATOM 734 C C . CYS A 1 89 ? -3.857 32.741 11.461 1.00 54.75 89 CYS A C 1
ATOM 736 O O . CYS A 1 89 ? -5.003 32.988 11.835 1.00 54.75 89 CYS A O 1
ATOM 738 N N . SER A 1 90 ? -2.837 32.665 12.314 1.00 60.06 90 SER A N 1
ATOM 739 C CA . SER A 1 90 ? -2.954 33.207 13.660 1.00 60.06 90 SER A CA 1
ATOM 740 C C . SER A 1 90 ? -3.014 34.726 13.522 1.00 60.06 90 SER A C 1
ATOM 742 O O . SER A 1 90 ? -1.975 35.379 13.411 1.00 60.06 90 SER A O 1
ATOM 744 N N . CYS A 1 91 ? -4.212 35.301 13.491 1.00 52.38 91 CYS A N 1
ATOM 745 C CA . CYS A 1 91 ? -4.356 36.714 13.796 1.00 52.38 91 CYS A CA 1
ATOM 746 C C . CYS A 1 91 ? -3.960 36.865 15.267 1.00 52.38 91 CYS A C 1
ATOM 748 O O . CYS A 1 91 ? -4.746 36.561 16.160 1.00 52.38 91 CYS A O 1
ATOM 750 N N . LYS A 1 92 ? -2.710 37.263 15.527 1.00 51.44 92 LYS A N 1
ATOM 751 C CA . LYS A 1 92 ? -2.371 37.884 16.804 1.00 51.44 92 LYS A CA 1
ATOM 752 C C . LYS A 1 92 ? -3.181 39.174 16.833 1.00 51.44 92 LYS A C 1
ATOM 754 O O . LYS A 1 92 ? -2.873 40.095 16.083 1.00 51.44 92 LYS A O 1
ATOM 759 N N . SER A 1 93 ? -4.259 39.204 17.609 1.00 54.50 93 SER A N 1
ATOM 760 C CA . SER A 1 93 ? -4.906 40.457 17.973 1.00 54.50 93 SER A CA 1
ATOM 761 C C . SER A 1 93 ? -3.851 41.292 18.691 1.00 54.50 93 SER A C 1
ATOM 763 O O . SER A 1 93 ? -3.435 40.949 19.797 1.00 54.50 93 SER A O 1
ATOM 765 N N . VAL A 1 94 ? -3.351 42.325 18.019 1.00 53.25 94 VAL A N 1
ATOM 766 C CA . VAL A 1 94 ? -2.601 43.387 18.680 1.00 53.25 94 VAL A CA 1
ATOM 767 C C . VAL A 1 94 ? -3.635 44.109 19.533 1.00 53.25 94 VAL A C 1
ATOM 769 O O . VAL A 1 94 ? -4.535 44.754 19.000 1.00 53.25 94 VAL A O 1
ATOM 772 N N . SER A 1 95 ? -3.582 43.890 20.843 1.00 48.53 95 SER A N 1
ATOM 773 C CA . SER A 1 95 ? -4.298 44.720 21.803 1.00 48.53 95 SER A CA 1
ATOM 774 C C . SER A 1 95 ? -3.709 46.123 21.687 1.00 48.53 95 SER A C 1
ATOM 776 O O . SER A 1 95 ? -2.534 46.306 22.002 1.00 48.53 95 SER A O 1
ATOM 778 N N . ASN A 1 96 ? -4.483 47.074 21.170 1.00 45.84 96 ASN A N 1
ATOM 779 C CA . ASN A 1 96 ? -4.165 48.483 21.348 1.00 45.84 96 ASN A CA 1
ATOM 780 C C . ASN A 1 96 ? -4.559 48.878 22.775 1.00 45.84 96 ASN A C 1
ATOM 782 O O . ASN A 1 96 ? -5.611 48.450 23.256 1.00 45.84 96 ASN A O 1
ATOM 786 N N . GLU A 1 97 ? -3.649 49.623 23.401 1.00 45.19 97 GLU A N 1
ATOM 787 C CA . GLU A 1 97 ? -3.760 50.328 24.686 1.00 45.19 97 GLU A CA 1
ATOM 788 C C . GLU A 1 97 ? -5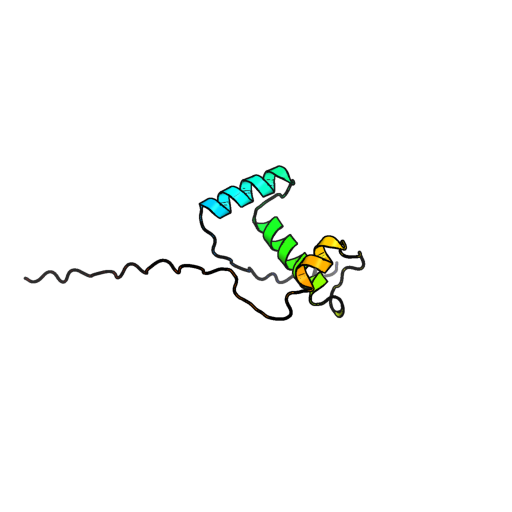.105 51.036 24.897 1.00 45.19 97 GLU A C 1
ATOM 790 O O . GLU A 1 97 ? -5.616 51.644 23.925 1.00 45.19 97 GLU A O 1
#

Secondary structure (DSSP, 8-state):
---PPP-----------HHHHHHHHHHHHHHT-S-HHHHHHHHHHHHHHHH-GGG----SPPPHHHHHHHHT-SS--------PPPP----------

Radius of gyration: 20.72 Å; chains: 1; bounding box: 41×66×44 Å

pLDDT: mean 76.56, std 14.81, range [44.5, 96.62]

Foldseek 3Di:
DDDPDDDDDDDDDDDDDPVVLVVLVVVCVVVVHPHSVVVVVVLVLLQCCLPPVVPDPDPDDRPPVSNVVCPPPPDPDPPDDDPDPPPPDPPPPPDDD

Sequence (97 aa):
MGKKKKILTKKVYSRITPENYKRLETIASKYGFNSVYEIVQSLIHCFLRASDPENDPQTEVLPYDIECMFNELSEAEKHVEFNKPKRRCSCKSVSNE